Protein AF-D3PD85-F1 (afdb_monomer)

Organism: Deferribacter desulfuricans (strain DSM 14783 / JCM 11476 / NBRC 101012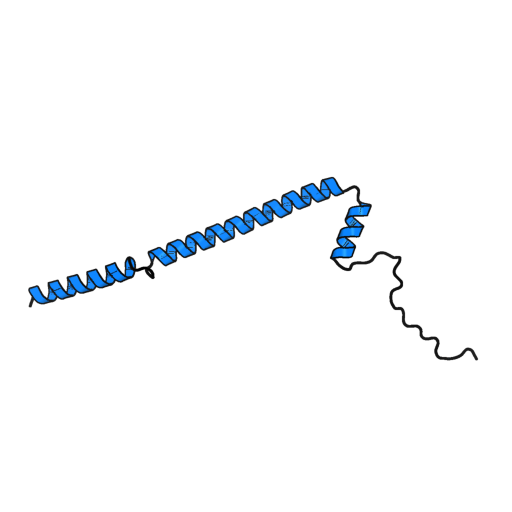 / SSM1) (NCBI:txid639282)

Solvent-accessible surface area (backbone atoms only — not comparable to full-atom values): 5773 Å² total; per-residue (Å²): 111,73,70,59,53,51,54,52,51,52,50,52,52,49,52,52,49,48,52,48,71,36,88,87,8,64,60,48,53,54,50,50,53,52,51,51,52,50,53,54,50,50,51,56,53,50,54,51,50,51,52,52,51,48,52,52,48,52,66,70,46,57,66,53,73,62,50,57,53,53,56,24,65,80,66,76,53,88,73,91,90,62,91,66,93,69,86,80,85,79,85,74,74,95,127

pLDDT: mean 71.72, std 16.64, range [39.09, 94.38]

InterPro domains:
  IPR007060 Septum formation initiator FtsL/DivIC [PF04977] (11-87)
  IPR023081 Cell division protein FtsB [PTHR37485] (6-87)

Mean predicted aligned 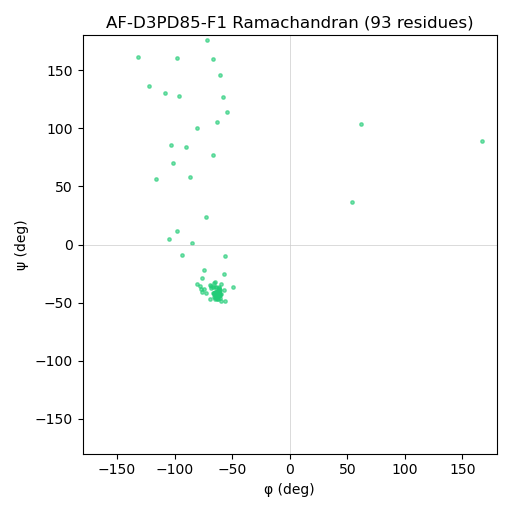error: 16.27 Å

Sequence (95 aa):
MIRQNLILIAFIIFLIAYLIFGDYGILSYIRLVKIKHNYEQQIVEMDKKIKELKKEVEFLQKDKDYLEMIIRKELNLKKPNEDLFILDDNISDKK

Radius of gyration: 34.21 Å; Cα contacts (8 Å, |Δi|>4): 14; chains: 1; bounding box: 48×45×109 Å

Structure (mmCIF, N/CA/C/O backbone):
data_AF-D3PD85-F1
#
_entry.id   AF-D3PD85-F1
#
loop_
_atom_site.group_PDB
_atom_site.id
_atom_site.type_symbol
_atom_site.label_atom_id
_atom_site.label_alt_id
_atom_site.la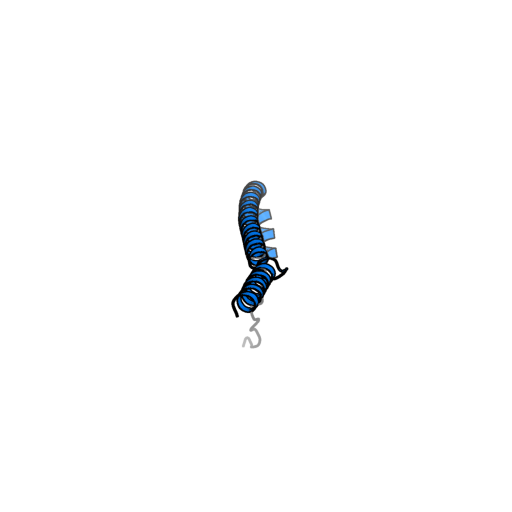bel_comp_id
_atom_site.label_asym_id
_atom_site.label_entity_id
_atom_site.label_seq_id
_atom_site.pdbx_PDB_ins_code
_atom_site.Cartn_x
_atom_site.Cartn_y
_atom_site.Cartn_z
_atom_site.occupancy
_atom_site.B_iso_or_equiv
_atom_site.auth_seq_id
_atom_site.auth_comp_id
_atom_site.auth_asym_id
_atom_site.auth_atom_id
_atom_site.pdbx_PDB_model_num
ATOM 1 N N . MET A 1 1 ? 24.794 -5.530 -49.612 1.00 62.09 1 MET A N 1
ATOM 2 C CA . MET A 1 1 ? 25.148 -5.365 -48.186 1.00 62.09 1 MET A CA 1
ATOM 3 C C . MET A 1 1 ? 24.178 -4.435 -47.449 1.00 62.09 1 MET A C 1
ATOM 5 O O . MET A 1 1 ? 23.411 -4.927 -46.640 1.00 62.09 1 MET A O 1
ATOM 9 N N . ILE A 1 2 ? 24.076 -3.142 -47.794 1.00 73.44 2 ILE A N 1
ATOM 10 C CA . ILE A 1 2 ? 23.234 -2.154 -47.066 1.00 73.44 2 ILE A CA 1
ATOM 11 C C . ILE A 1 2 ? 21.739 -2.539 -46.979 1.00 73.44 2 ILE A C 1
ATOM 13 O O . ILE A 1 2 ? 21.124 -2.387 -45.928 1.00 73.44 2 ILE A O 1
ATOM 17 N N . ARG A 1 3 ? 21.152 -3.111 -48.045 1.00 79.56 3 ARG A N 1
ATOM 18 C CA . ARG A 1 3 ? 19.737 -3.547 -48.044 1.00 79.56 3 ARG A CA 1
ATOM 19 C C . ARG A 1 3 ? 19.442 -4.699 -47.075 1.00 79.56 3 ARG A C 1
ATOM 21 O O . ARG A 1 3 ? 18.354 -4.742 -46.518 1.00 79.56 3 ARG A O 1
ATOM 28 N N . GLN A 1 4 ? 20.394 -5.609 -46.860 1.00 84.25 4 GLN A N 1
ATOM 29 C CA . GLN A 1 4 ? 20.230 -6.734 -45.928 1.00 84.25 4 GLN A CA 1
ATOM 30 C C . GLN A 1 4 ? 20.323 -6.259 -44.474 1.00 84.25 4 GLN A C 1
ATOM 32 O O . GLN A 1 4 ? 19.531 -6.684 -43.637 1.00 84.25 4 GLN A O 1
ATOM 37 N N . ASN A 1 5 ? 21.216 -5.306 -44.194 1.00 87.81 5 ASN A N 1
ATOM 38 C CA . ASN A 1 5 ? 21.334 -4.698 -42.870 1.00 87.81 5 ASN A CA 1
ATOM 39 C C . ASN A 1 5 ? 20.061 -3.929 -42.474 1.00 87.81 5 ASN A C 1
ATOM 41 O O . ASN A 1 5 ? 19.653 -3.998 -41.320 1.00 87.81 5 ASN A O 1
ATOM 45 N N . LEU A 1 6 ? 19.398 -3.254 -43.422 1.00 90.81 6 LEU A N 1
ATOM 46 C CA . LEU A 1 6 ? 18.124 -2.566 -43.164 1.00 90.81 6 LEU A CA 1
ATOM 47 C C . LEU A 1 6 ? 17.005 -3.532 -42.753 1.00 90.81 6 LEU A C 1
ATOM 49 O O . LEU A 1 6 ? 16.244 -3.232 -41.837 1.00 90.81 6 LEU A O 1
ATOM 53 N N . ILE A 1 7 ? 16.930 -4.700 -43.392 1.00 91.12 7 ILE A N 1
ATOM 54 C CA . ILE A 1 7 ? 15.935 -5.732 -43.063 1.00 91.12 7 ILE A CA 1
ATOM 55 C C . ILE A 1 7 ? 16.201 -6.305 -41.665 1.00 91.12 7 ILE A C 1
ATOM 57 O O . ILE A 1 7 ? 15.269 -6.465 -40.882 1.00 91.12 7 ILE A O 1
ATOM 61 N N . LEU A 1 8 ? 17.470 -6.544 -41.320 1.00 91.75 8 LEU A N 1
ATOM 62 C CA . LEU A 1 8 ? 17.875 -6.986 -39.981 1.00 91.75 8 LEU A CA 1
ATOM 63 C C . LEU A 1 8 ? 17.517 -5.962 -38.897 1.00 91.75 8 LEU A C 1
ATOM 65 O O . LEU A 1 8 ? 16.966 -6.332 -37.864 1.00 91.75 8 LEU A O 1
ATOM 69 N N . ILE A 1 9 ? 17.775 -4.676 -39.141 1.00 93.69 9 ILE A N 1
ATOM 70 C CA . ILE A 1 9 ? 17.429 -3.598 -38.204 1.00 93.69 9 ILE A CA 1
ATOM 71 C C . ILE A 1 9 ? 15.911 -3.504 -38.023 1.00 93.69 9 ILE A C 1
ATOM 73 O O . ILE A 1 9 ? 15.436 -3.428 -36.892 1.00 93.69 9 ILE A O 1
ATOM 77 N N . ALA A 1 10 ? 15.142 -3.569 -39.112 1.00 92.38 10 ALA A N 1
ATOM 78 C CA . ALA A 1 10 ? 13.683 -3.564 -39.044 1.00 92.38 10 ALA A CA 1
ATOM 79 C C . ALA A 1 10 ? 13.141 -4.766 -38.252 1.00 92.38 10 ALA A C 1
ATOM 81 O O . ALA A 1 10 ? 12.226 -4.609 -37.447 1.00 92.38 10 ALA A O 1
ATOM 82 N N . PHE A 1 11 ? 13.743 -5.946 -38.421 1.00 93.19 11 PHE A N 1
ATOM 83 C CA . PHE A 1 11 ? 13.369 -7.147 -37.677 1.00 93.19 11 PHE A CA 1
ATOM 84 C C . PHE A 1 11 ? 13.665 -7.020 -36.176 1.00 93.19 11 PHE A C 1
ATOM 86 O O . PHE A 1 11 ? 12.829 -7.377 -35.351 1.00 93.19 11 PHE A O 1
ATOM 93 N N . ILE A 1 12 ? 14.816 -6.451 -35.809 1.00 92.31 12 ILE A N 1
ATOM 94 C CA . ILE A 1 12 ? 15.180 -6.196 -34.407 1.00 92.31 12 ILE A CA 1
ATOM 95 C C . ILE A 1 12 ? 14.211 -5.197 -33.766 1.00 92.31 12 ILE A C 1
ATOM 97 O O . ILE A 1 12 ? 13.729 -5.432 -32.661 1.00 92.31 12 ILE A O 1
ATOM 101 N N . ILE A 1 13 ? 13.876 -4.110 -34.466 1.00 91.38 13 ILE A N 1
ATOM 102 C CA . ILE A 1 13 ? 12.904 -3.119 -33.984 1.00 91.38 13 ILE A CA 1
ATOM 103 C C . ILE A 1 13 ? 11.525 -3.759 -33.809 1.00 91.38 13 ILE A C 1
ATOM 105 O O . ILE A 1 13 ? 10.868 -3.520 -32.799 1.00 91.38 13 ILE A O 1
ATOM 109 N N . PHE A 1 14 ? 11.103 -4.606 -34.750 1.00 90.06 14 PHE A N 1
ATOM 110 C CA . PHE A 1 14 ? 9.847 -5.343 -34.649 1.00 90.06 14 PHE A CA 1
ATOM 111 C C . PHE A 1 14 ? 9.834 -6.285 -33.439 1.00 90.06 14 PHE A C 1
ATOM 113 O O . PHE A 1 14 ? 8.851 -6.313 -32.704 1.00 90.06 14 PHE A O 1
ATOM 120 N N . LEU A 1 15 ? 10.934 -6.997 -33.179 1.00 87.06 15 LEU A N 1
ATOM 121 C CA . LEU A 1 15 ? 11.063 -7.884 -32.023 1.00 87.06 15 LEU A CA 1
ATOM 122 C C . LEU A 1 15 ? 10.991 -7.108 -30.699 1.00 87.06 15 LEU A C 1
ATOM 124 O O . LEU A 1 15 ? 10.313 -7.532 -29.767 1.00 87.06 15 LEU A O 1
ATOM 128 N N . ILE A 1 16 ? 11.653 -5.949 -30.628 1.00 86.31 16 ILE A N 1
ATOM 129 C CA . ILE A 1 16 ? 11.628 -5.062 -29.457 1.00 86.31 16 ILE A CA 1
ATOM 130 C C . ILE A 1 16 ? 10.222 -4.497 -29.247 1.00 86.31 16 ILE A C 1
ATOM 132 O O . ILE A 1 16 ? 9.715 -4.516 -28.128 1.00 86.31 16 ILE A O 1
ATOM 136 N N . ALA A 1 17 ? 9.564 -4.036 -30.312 1.00 84.69 17 ALA A N 1
ATOM 137 C CA . ALA A 1 17 ? 8.190 -3.558 -30.242 1.00 84.69 17 ALA A CA 1
ATOM 138 C C . ALA A 1 17 ? 7.250 -4.675 -29.773 1.00 84.69 17 ALA A C 1
ATOM 140 O O . ALA A 1 17 ? 6.475 -4.468 -28.847 1.00 84.69 17 ALA A O 1
ATOM 141 N N . TYR A 1 18 ? 7.371 -5.879 -30.330 1.00 83.81 18 TYR A N 1
ATOM 142 C CA . TYR A 1 18 ? 6.582 -7.033 -29.910 1.00 83.81 18 TYR A CA 1
ATOM 143 C C . TYR A 1 18 ? 6.828 -7.405 -28.441 1.00 83.81 18 TYR A C 1
ATOM 145 O O . TYR A 1 18 ? 5.889 -7.737 -27.728 1.00 83.81 18 TYR A O 1
ATOM 153 N N . LEU A 1 19 ? 8.061 -7.286 -27.945 1.00 81.31 19 LEU A N 1
ATOM 154 C CA . LEU A 1 19 ? 8.382 -7.546 -26.541 1.00 81.31 19 LEU A CA 1
ATOM 155 C C . LEU A 1 19 ? 7.799 -6.483 -25.592 1.00 81.31 19 LEU A C 1
ATOM 157 O O . LEU A 1 19 ? 7.390 -6.802 -24.478 1.00 81.31 19 LEU A O 1
ATOM 161 N N . ILE A 1 20 ? 7.743 -5.221 -26.025 1.00 75.75 20 ILE A N 1
ATOM 162 C CA . ILE A 1 20 ? 7.170 -4.115 -25.242 1.00 75.75 20 IL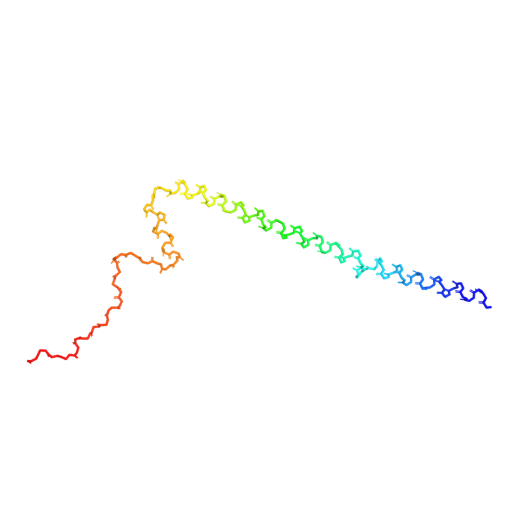E A CA 1
ATOM 163 C C . ILE A 1 20 ? 5.634 -4.163 -25.251 1.00 75.75 20 ILE A C 1
ATOM 165 O O . ILE A 1 20 ? 5.017 -3.916 -24.213 1.00 75.75 20 ILE A O 1
ATOM 169 N N . PHE A 1 21 ? 5.034 -4.470 -26.407 1.00 75.38 21 PHE A N 1
ATOM 170 C CA . PHE A 1 21 ? 3.584 -4.476 -26.638 1.00 75.38 21 PHE A CA 1
ATOM 171 C C . PHE A 1 21 ? 2.911 -5.842 -26.447 1.00 75.38 21 PHE A C 1
ATOM 173 O O . PHE A 1 21 ? 1.685 -5.905 -26.456 1.00 75.38 21 PHE A O 1
ATOM 180 N N . GLY A 1 22 ? 3.669 -6.924 -26.282 1.00 71.62 22 GLY A N 1
ATOM 181 C CA . GLY A 1 22 ? 3.120 -8.252 -26.024 1.00 71.62 22 GLY A CA 1
ATOM 182 C C . GLY A 1 22 ? 2.430 -8.336 -24.662 1.00 71.62 22 GLY A C 1
ATOM 183 O O . GLY A 1 22 ? 2.711 -7.549 -23.758 1.00 71.62 22 GLY A O 1
ATOM 184 N N . ASP A 1 23 ? 1.556 -9.326 -24.489 1.00 62.16 23 ASP A N 1
ATOM 185 C CA . ASP A 1 23 ? 0.750 -9.501 -23.269 1.00 62.16 23 ASP A CA 1
ATOM 186 C C . ASP A 1 23 ? 1.594 -9.621 -21.982 1.00 62.16 23 ASP A C 1
ATOM 188 O O . ASP A 1 23 ? 1.148 -9.227 -20.902 1.00 62.16 23 ASP A O 1
ATOM 192 N N . TYR A 1 24 ? 2.848 -10.074 -22.102 1.00 64.56 24 TYR A N 1
ATOM 193 C CA . TYR A 1 24 ? 3.842 -10.170 -21.020 1.00 64.56 24 TYR A CA 1
ATOM 194 C C . TYR A 1 24 ? 4.834 -8.993 -20.964 1.00 64.56 24 TYR A C 1
ATOM 196 O O . TYR A 1 24 ? 5.855 -9.067 -20.282 1.00 64.56 24 TYR A O 1
ATOM 204 N N . GLY A 1 25 ? 4.567 -7.917 -21.700 1.00 75.25 25 GLY A N 1
ATOM 205 C CA . GLY A 1 25 ? 5.446 -6.763 -21.806 1.00 75.25 25 GLY A CA 1
ATOM 206 C C . GLY A 1 25 ? 5.491 -5.892 -20.547 1.00 75.25 25 GLY A C 1
ATOM 207 O O . GLY A 1 25 ? 4.756 -6.066 -19.569 1.00 75.25 25 GLY A O 1
ATOM 208 N N . ILE A 1 26 ? 6.353 -4.877 -20.603 1.00 73.25 26 ILE A N 1
ATOM 209 C CA . ILE A 1 26 ? 6.627 -3.943 -19.499 1.00 73.25 26 ILE A CA 1
ATOM 210 C C . ILE A 1 26 ? 5.355 -3.190 -19.068 1.00 73.25 26 ILE A C 1
ATOM 212 O O . ILE A 1 26 ? 5.159 -2.925 -17.881 1.00 73.25 26 ILE A O 1
ATOM 216 N N . LEU A 1 27 ? 4.449 -2.891 -20.007 1.00 78.19 27 LEU A N 1
ATOM 217 C CA . LEU A 1 27 ? 3.178 -2.226 -19.703 1.00 78.19 27 LEU A CA 1
ATOM 218 C C . LEU A 1 27 ? 2.273 -3.072 -18.797 1.00 78.19 27 LEU A C 1
ATOM 220 O O . LEU A 1 27 ? 1.644 -2.527 -17.886 1.00 78.19 27 LEU A O 1
ATOM 224 N N . SER A 1 28 ? 2.209 -4.384 -19.026 1.00 79.75 28 SER A N 1
ATOM 225 C CA . SER A 1 28 ? 1.407 -5.304 -18.214 1.00 79.75 28 SER A CA 1
ATOM 226 C C . SER A 1 28 ? 1.939 -5.377 -16.787 1.00 79.75 28 SER A C 1
ATOM 228 O O . SER A 1 28 ? 1.161 -5.304 -15.835 1.00 79.75 28 SER A O 1
ATOM 230 N N . TYR A 1 29 ? 3.264 -5.412 -16.628 1.00 82.81 29 TYR A N 1
ATOM 231 C CA . TYR A 1 29 ? 3.905 -5.370 -15.316 1.00 82.81 29 TYR A CA 1
ATOM 232 C C . TYR A 1 29 ? 3.602 -4.064 -14.569 1.00 82.81 29 TYR A C 1
ATOM 234 O O . TYR A 1 29 ? 3.176 -4.098 -13.415 1.00 82.81 29 TYR A O 1
ATOM 242 N N . ILE A 1 30 ? 3.728 -2.907 -15.231 1.00 83.62 30 ILE A N 1
ATOM 243 C CA . ILE A 1 30 ? 3.416 -1.603 -14.619 1.00 83.62 30 ILE A CA 1
ATOM 244 C C . ILE A 1 30 ? 1.941 -1.532 -14.204 1.00 83.62 30 ILE A C 1
ATOM 246 O O . ILE A 1 30 ? 1.623 -1.055 -13.111 1.00 83.62 30 ILE A O 1
ATOM 250 N N . ARG A 1 31 ? 1.027 -2.036 -15.043 1.00 85.44 31 ARG A N 1
ATOM 251 C CA . ARG A 1 31 ? -0.401 -2.106 -14.712 1.00 85.44 31 ARG A CA 1
ATOM 252 C C . ARG A 1 31 ? -0.637 -2.985 -13.487 1.00 85.44 31 ARG A C 1
ATOM 254 O O . ARG A 1 31 ? -1.383 -2.580 -12.600 1.00 85.44 31 ARG A O 1
ATOM 261 N N . LEU A 1 32 ? 0.018 -4.140 -13.413 1.00 86.38 32 LEU A N 1
ATOM 262 C CA . LEU A 1 32 ? -0.118 -5.068 -12.296 1.00 86.38 32 LEU A CA 1
ATOM 263 C C . LEU A 1 32 ? 0.403 -4.468 -10.984 1.00 86.38 32 LEU A C 1
ATOM 265 O O . LEU A 1 32 ? -0.277 -4.548 -9.965 1.00 86.38 32 LEU A O 1
ATOM 269 N N . VAL A 1 33 ? 1.556 -3.795 -11.016 1.00 88.81 33 VAL A N 1
ATOM 270 C CA . VAL A 1 33 ? 2.105 -3.077 -9.854 1.00 88.81 33 VAL A CA 1
ATOM 271 C C . VAL A 1 33 ? 1.152 -1.975 -9.394 1.00 88.81 33 VAL A C 1
ATOM 273 O O . VAL A 1 33 ? 0.892 -1.844 -8.200 1.00 88.81 33 VAL A O 1
ATOM 276 N N . LYS A 1 34 ? 0.569 -1.216 -10.329 1.00 90.75 34 LYS A N 1
ATOM 277 C CA . LYS A 1 34 ? -0.408 -0.169 -10.003 1.00 90.75 34 LYS A CA 1
ATOM 278 C C . LYS A 1 34 ? -1.675 -0.741 -9.365 1.00 90.75 34 LYS A C 1
ATOM 280 O O . LYS A 1 34 ? -2.184 -0.169 -8.406 1.00 90.75 34 LYS A O 1
ATOM 285 N N . ILE A 1 35 ? -2.172 -1.866 -9.879 1.00 91.12 35 ILE A N 1
ATOM 286 C CA . ILE A 1 35 ? -3.327 -2.572 -9.313 1.00 91.12 35 ILE A CA 1
ATOM 287 C C . ILE A 1 35 ? -3.006 -3.058 -7.897 1.00 91.12 35 ILE A C 1
ATOM 289 O O . ILE A 1 35 ? -3.788 -2.812 -6.983 1.00 91.12 35 ILE A O 1
ATOM 293 N N . LYS A 1 36 ? -1.840 -3.683 -7.700 1.00 93.00 36 LYS A N 1
ATOM 294 C CA . LYS A 1 36 ? -1.381 -4.133 -6.3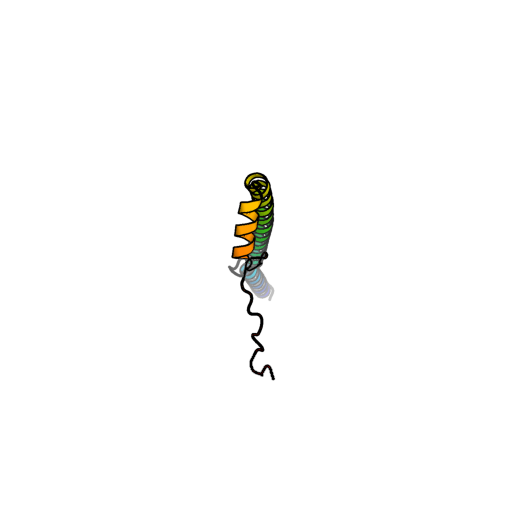82 1.00 93.00 36 LYS A CA 1
ATOM 295 C C . LYS A 1 36 ? -1.340 -2.976 -5.383 1.00 93.00 36 LYS A C 1
ATOM 297 O O . LYS A 1 36 ? -1.907 -3.089 -4.303 1.00 93.00 36 LYS A O 1
ATOM 302 N N . HIS A 1 37 ? -0.733 -1.856 -5.770 1.00 93.75 37 HIS A N 1
ATOM 303 C CA . HIS A 1 37 ? -0.632 -0.681 -4.908 1.00 93.75 37 HIS A CA 1
ATOM 304 C C . HIS A 1 37 ? -2.006 -0.108 -4.532 1.00 93.75 37 HIS A C 1
ATOM 306 O O . HIS A 1 37 ? -2.227 0.266 -3.385 1.00 93.75 37 HIS A O 1
ATOM 312 N N . ASN A 1 38 ? -2.952 -0.085 -5.474 1.00 94.38 38 ASN A N 1
ATOM 313 C CA . ASN A 1 38 ? -4.318 0.357 -5.202 1.00 94.38 38 ASN A CA 1
ATOM 314 C C . ASN A 1 38 ? -5.014 -0.558 -4.176 1.00 94.38 38 ASN A C 1
ATOM 316 O O . ASN A 1 38 ? -5.614 -0.070 -3.222 1.00 94.38 38 ASN A O 1
ATOM 320 N N . TYR A 1 39 ? -4.890 -1.880 -4.315 1.00 92.31 39 TYR A N 1
ATOM 321 C CA . TYR A 1 39 ? -5.445 -2.805 -3.323 1.00 92.31 39 TYR A CA 1
ATOM 322 C C . TYR A 1 39 ? -4.804 -2.642 -1.941 1.00 92.31 39 TYR A C 1
ATOM 324 O O . TYR A 1 39 ? -5.519 -2.645 -0.944 1.00 92.31 39 TYR A O 1
ATOM 332 N N . GLU A 1 40 ? -3.486 -2.445 -1.863 1.00 92.19 40 GLU A N 1
ATOM 333 C CA . GLU A 1 40 ? -2.802 -2.164 -0.593 1.00 92.19 40 GLU A CA 1
ATOM 334 C C . GLU A 1 40 ? -3.339 -0.882 0.067 1.00 92.19 40 GLU A C 1
ATOM 336 O O . GLU A 1 40 ? -3.608 -0.873 1.268 1.00 92.19 40 GLU A O 1
ATOM 341 N N . GLN A 1 41 ? -3.569 0.181 -0.709 1.00 93.00 41 GLN A N 1
ATOM 342 C CA . GLN A 1 41 ? -4.174 1.415 -0.199 1.00 93.00 4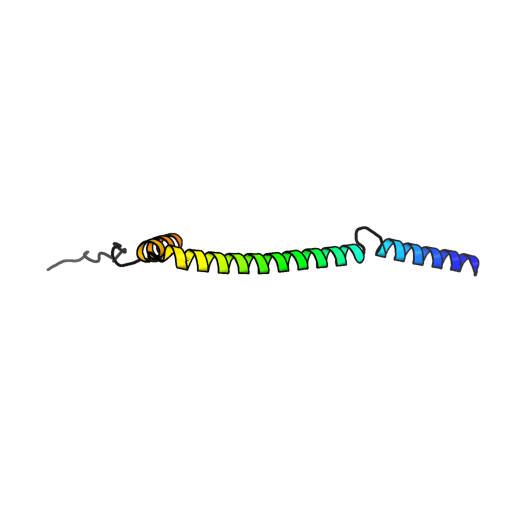1 GLN A CA 1
ATOM 343 C C . GLN A 1 41 ? -5.606 1.196 0.300 1.00 93.00 41 GLN A C 1
ATOM 345 O O . GLN A 1 41 ? -5.950 1.659 1.386 1.00 93.00 41 GLN A O 1
ATOM 350 N N . GLN A 1 42 ? -6.420 0.444 -0.443 1.00 90.88 42 GLN A N 1
ATOM 351 C CA . GLN A 1 42 ? -7.784 0.112 -0.027 1.00 90.88 42 GLN A CA 1
ATOM 352 C C . GLN A 1 42 ? -7.808 -0.678 1.283 1.00 90.88 42 GLN A C 1
ATOM 354 O O . GLN A 1 42 ? -8.635 -0.386 2.144 1.00 90.88 42 GLN A O 1
ATOM 359 N N . ILE A 1 43 ? -6.886 -1.627 1.475 1.00 91.62 43 ILE A N 1
ATOM 360 C CA . ILE A 1 43 ? -6.759 -2.373 2.735 1.00 91.62 43 ILE A CA 1
ATOM 361 C C . ILE A 1 43 ? -6.482 -1.412 3.895 1.00 91.62 43 ILE A C 1
ATOM 363 O O . ILE A 1 43 ? -7.180 -1.454 4.905 1.00 91.62 43 ILE A O 1
ATOM 367 N N . VAL A 1 44 ? -5.523 -0.495 3.735 1.00 92.31 44 VAL A N 1
ATOM 368 C CA . VAL A 1 44 ? -5.180 0.485 4.779 1.00 92.31 44 VAL A CA 1
ATOM 369 C C . VAL A 1 44 ? -6.366 1.399 5.108 1.00 92.31 44 VAL A C 1
ATOM 371 O O . VAL A 1 44 ? -6.633 1.675 6.281 1.00 92.31 44 VAL A O 1
ATOM 374 N N . GLU A 1 45 ? -7.105 1.859 4.099 1.00 91.88 45 GLU A N 1
ATOM 375 C CA . GLU A 1 45 ? -8.306 2.671 4.309 1.00 91.88 45 GLU A CA 1
ATOM 376 C C . GLU A 1 45 ? -9.425 1.891 5.007 1.00 91.88 45 GLU A C 1
ATOM 378 O O . GLU A 1 45 ? -10.087 2.425 5.901 1.00 91.88 45 GLU A O 1
ATOM 383 N N . MET A 1 46 ? -9.638 0.630 4.629 1.00 85.00 46 MET A N 1
ATOM 384 C CA . MET A 1 46 ? -10.630 -0.242 5.254 1.00 85.00 46 MET A CA 1
ATOM 385 C C . MET A 1 46 ? -10.268 -0.544 6.708 1.00 85.00 46 MET A C 1
ATOM 387 O O . MET A 1 46 ? -11.133 -0.434 7.573 1.00 85.00 46 MET A O 1
ATOM 391 N N . ASP A 1 47 ? -9.001 -0.817 7.013 1.00 82.75 47 ASP A N 1
ATOM 392 C CA . ASP A 1 47 ? -8.528 -1.018 8.385 1.00 82.75 47 ASP A CA 1
ATOM 393 C C . ASP A 1 47 ? -8.729 0.227 9.249 1.00 82.75 47 ASP A C 1
ATOM 395 O O . ASP A 1 47 ? -9.102 0.133 10.424 1.00 82.75 47 ASP A O 1
ATOM 399 N N . LYS A 1 48 ? -8.514 1.415 8.675 1.00 88.56 48 LYS A N 1
ATOM 400 C CA . LYS A 1 48 ? -8.781 2.679 9.362 1.00 88.56 48 LYS A CA 1
ATOM 401 C C . LYS A 1 48 ? -10.273 2.836 9.664 1.00 88.56 48 LYS A C 1
ATOM 403 O O . LYS A 1 48 ? -10.620 3.122 10.808 1.00 88.56 48 LYS A O 1
ATOM 408 N N . LYS A 1 49 ? -11.144 2.560 8.688 1.00 86.06 49 LYS A N 1
ATOM 409 C CA . LYS A 1 49 ? -12.605 2.580 8.875 1.00 86.06 49 LYS A CA 1
ATOM 410 C C . LYS A 1 49 ? -13.060 1.566 9.921 1.00 86.06 49 LYS A C 1
ATOM 412 O O . LYS A 1 49 ? -13.874 1.904 10.768 1.00 86.06 49 LYS A O 1
ATOM 417 N N . ILE A 1 50 ? -12.503 0.354 9.921 1.00 79.44 50 ILE A N 1
ATOM 418 C CA . ILE A 1 50 ? -12.797 -0.667 10.937 1.00 79.44 50 ILE A CA 1
ATOM 419 C C . ILE A 1 50 ? -12.417 -0.160 12.328 1.00 79.44 50 ILE A C 1
ATOM 421 O O . ILE A 1 50 ? -13.187 -0.336 13.266 1.00 79.44 50 ILE A O 1
ATOM 425 N N . LYS A 1 51 ? -11.253 0.479 12.486 1.00 79.06 51 LYS A N 1
ATOM 426 C CA . LYS A 1 51 ? -10.829 1.045 13.776 1.00 79.06 51 LYS A CA 1
ATOM 427 C C . LYS A 1 51 ? -11.740 2.178 14.239 1.00 79.06 51 LYS A C 1
ATOM 429 O O . LYS A 1 51 ? -12.085 2.225 15.415 1.00 79.06 51 LYS A O 1
ATOM 434 N N . GLU A 1 52 ? -12.129 3.071 13.338 1.00 81.25 52 GLU A N 1
ATOM 435 C CA . GLU A 1 52 ? -13.036 4.181 13.646 1.00 81.25 52 GLU A CA 1
ATOM 436 C C . GLU A 1 52 ? -14.426 3.671 14.040 1.00 81.25 52 GLU A C 1
ATOM 438 O O . GLU A 1 52 ? -14.928 4.039 15.100 1.00 81.25 52 GLU A O 1
ATOM 443 N N . LEU A 1 53 ? -14.981 2.733 13.269 1.00 77.00 53 LEU A N 1
ATOM 444 C CA . LEU A 1 53 ? -16.267 2.101 13.559 1.00 77.00 53 LEU A CA 1
ATOM 445 C C . LEU A 1 53 ? -16.227 1.289 14.855 1.00 77.00 53 LEU A C 1
ATOM 447 O O . LEU A 1 53 ? -17.153 1.376 15.648 1.00 77.00 53 LEU A O 1
ATOM 451 N N . LYS A 1 54 ? -15.149 0.540 15.124 1.00 72.38 54 LYS A N 1
ATOM 452 C CA . LYS A 1 54 ? -14.978 -0.166 16.404 1.00 72.38 54 LYS A CA 1
ATOM 453 C C . LYS A 1 54 ? -14.942 0.800 17.575 1.00 72.38 54 LYS A C 1
ATOM 455 O O . LYS A 1 54 ? -15.575 0.535 18.584 1.00 72.38 54 LYS A O 1
ATOM 460 N N . LYS A 1 55 ? -14.248 1.928 17.436 1.00 74.38 55 LYS A N 1
ATOM 461 C CA . LYS A 1 55 ? -14.183 2.955 18.476 1.00 74.38 55 LYS A CA 1
ATOM 462 C C . LYS A 1 55 ? -15.560 3.569 18.735 1.00 74.38 55 LYS A C 1
ATOM 464 O O . LYS A 1 55 ? -15.930 3.765 19.886 1.00 74.38 55 LYS A O 1
ATOM 469 N N . GLU A 1 56 ? -16.329 3.844 17.687 1.00 70.88 56 GLU A N 1
ATOM 470 C CA . GLU A 1 56 ? -17.705 4.337 17.798 1.00 70.88 56 GLU A CA 1
ATOM 471 C C . GLU A 1 56 ? -18.634 3.301 18.448 1.00 70.88 56 GLU A C 1
ATOM 473 O O . GLU A 1 56 ? -19.353 3.618 19.393 1.00 70.88 56 GLU A O 1
ATOM 478 N N . VAL A 1 57 ? -18.534 2.039 18.027 1.00 70.00 57 VAL A N 1
ATOM 479 C CA . VAL A 1 57 ? -19.242 0.902 18.624 1.00 70.00 57 VAL A CA 1
ATOM 480 C C . VAL A 1 57 ? -18.859 0.721 20.095 1.00 70.00 57 VAL A C 1
ATOM 482 O O . VAL A 1 57 ? -19.745 0.549 20.918 1.00 70.00 57 VAL A O 1
ATOM 485 N N . GLU A 1 58 ? -17.585 0.844 20.465 1.00 63.47 58 GLU A N 1
ATOM 486 C CA . GLU A 1 58 ? -17.118 0.794 21.856 1.00 63.47 58 GLU A CA 1
ATOM 487 C C . GLU A 1 58 ? -17.649 1.956 22.702 1.00 63.47 58 GLU A C 1
ATOM 489 O O . GLU A 1 58 ? -17.952 1.762 23.878 1.00 63.47 58 GLU A O 1
ATOM 494 N N . PHE A 1 59 ? -17.771 3.164 22.142 1.00 63.97 59 PHE A N 1
ATOM 495 C CA . PHE A 1 59 ? -18.389 4.294 22.840 1.00 63.97 59 PHE A CA 1
ATOM 496 C C . PHE A 1 59 ? -19.895 4.090 23.048 1.00 63.97 59 PHE A C 1
ATOM 498 O O . PHE A 1 59 ? -20.403 4.471 24.101 1.00 63.97 59 PHE A O 1
ATOM 505 N N . LEU A 1 60 ? -20.581 3.459 22.089 1.00 61.03 60 LEU A N 1
ATOM 506 C CA . LEU A 1 60 ? -22.017 3.165 22.134 1.00 61.03 60 LEU A CA 1
ATOM 507 C C . LEU A 1 60 ? -22.359 1.925 22.982 1.00 61.03 60 LEU A C 1
ATOM 509 O O . LEU A 1 60 ? -23.387 1.904 23.647 1.00 61.03 60 LEU A O 1
ATOM 513 N N . GLN A 1 61 ? -21.496 0.906 23.003 1.00 54.88 61 GLN A N 1
ATOM 514 C CA . GLN A 1 61 ? -21.655 -0.340 23.772 1.00 54.88 61 GLN A CA 1
ATOM 515 C C . GLN A 1 61 ? -21.163 -0.218 25.220 1.00 54.88 61 GLN A C 1
ATOM 517 O O . GLN A 1 61 ? -21.219 -1.178 25.986 1.00 54.88 61 GLN A O 1
ATOM 522 N N . LYS A 1 62 ? -20.693 0.966 25.617 1.00 53.59 62 LYS A N 1
ATOM 523 C CA . LYS A 1 62 ? -20.204 1.284 26.960 1.00 53.59 62 LYS A CA 1
ATOM 524 C C . LYS A 1 62 ? -21.306 1.392 28.026 1.00 53.59 62 LYS A C 1
ATOM 526 O O . LYS A 1 62 ? -21.043 1.968 29.080 1.00 53.59 62 LYS A O 1
ATOM 531 N N . ASP A 1 63 ? -22.464 0.761 27.823 1.00 57.06 63 ASP A N 1
ATOM 532 C CA . ASP A 1 63 ? -23.130 0.019 28.905 1.00 57.06 63 ASP A CA 1
ATOM 533 C C . ASP A 1 63 ? -22.230 -1.187 29.261 1.00 57.06 63 ASP A C 1
ATOM 535 O O . ASP A 1 63 ? -22.383 -2.324 28.816 1.00 57.06 63 ASP A O 1
ATOM 539 N N . LYS A 1 64 ? -21.166 -0.850 29.994 1.00 55.94 64 LYS A N 1
ATOM 540 C CA . LYS A 1 64 ? -19.867 -1.532 30.116 1.00 55.94 64 LYS A CA 1
ATOM 541 C C . LYS A 1 64 ? -19.875 -3.035 30.383 1.00 55.94 64 LYS A C 1
ATOM 543 O O . LYS A 1 64 ? -18.979 -3.728 29.902 1.00 55.94 64 LYS A O 1
ATOM 548 N N . ASP A 1 65 ? -20.815 -3.526 31.175 1.00 56.88 65 ASP A N 1
ATOM 549 C CA . ASP A 1 65 ? -20.706 -4.867 31.757 1.00 56.88 65 ASP A CA 1
ATOM 550 C C . ASP A 1 65 ? -21.019 -5.974 30.740 1.00 56.88 65 ASP A C 1
ATOM 552 O O . ASP A 1 65 ? -20.455 -7.069 30.789 1.00 56.88 65 ASP A O 1
ATOM 556 N N . TYR A 1 66 ? -21.867 -5.671 29.758 1.00 54.47 66 TYR A N 1
ATOM 557 C CA . TYR A 1 66 ? -22.257 -6.611 28.711 1.00 54.47 66 TYR A CA 1
ATOM 558 C C . TYR A 1 66 ? -21.165 -6.775 27.644 1.00 54.47 66 TYR A C 1
ATOM 560 O O . TYR A 1 66 ? -20.888 -7.885 27.181 1.00 54.47 66 TYR A O 1
ATOM 568 N N . LEU A 1 67 ? -20.485 -5.676 27.303 1.00 63.03 67 LEU A N 1
ATOM 569 C CA . LEU A 1 67 ? -19.399 -5.681 26.328 1.00 63.03 67 LEU A CA 1
ATOM 570 C C . LEU A 1 67 ? -18.157 -6.433 26.842 1.00 63.03 67 LEU A C 1
ATOM 572 O O . LEU A 1 67 ? -17.530 -7.179 26.091 1.00 63.03 67 LEU A O 1
ATOM 576 N N . GLU A 1 68 ? -17.838 -6.312 28.137 1.00 57.41 68 GLU A N 1
ATOM 577 C CA . GLU A 1 68 ? -16.732 -7.046 28.776 1.00 57.41 68 GLU A CA 1
ATOM 578 C C . GLU A 1 68 ? -16.980 -8.568 28.794 1.00 57.41 68 GLU A C 1
ATOM 580 O O . GLU A 1 68 ? -16.037 -9.355 28.687 1.00 57.41 68 GLU A O 1
ATOM 585 N N . MET A 1 69 ? -18.243 -8.993 28.890 1.00 61.31 69 MET A N 1
ATOM 586 C CA . MET A 1 69 ? -18.636 -10.403 28.898 1.00 61.31 69 MET A CA 1
ATOM 587 C C . MET A 1 69 ? -18.498 -11.064 27.516 1.00 61.31 69 MET A C 1
ATOM 589 O O . MET A 1 69 ? -18.003 -12.189 27.429 1.00 61.31 69 MET A O 1
ATOM 593 N N . ILE A 1 70 ? -18.893 -10.375 26.438 1.00 60.03 70 ILE A N 1
ATOM 594 C CA . ILE A 1 70 ? -18.793 -10.900 25.062 1.00 60.03 70 ILE A CA 1
ATOM 595 C C . ILE A 1 70 ? -17.331 -11.006 24.618 1.00 60.03 70 ILE A C 1
ATOM 597 O O . ILE A 1 70 ? -16.906 -12.069 24.164 1.00 60.03 70 ILE A O 1
ATOM 601 N N . ILE A 1 71 ? -16.536 -9.957 24.852 1.00 60.41 71 ILE A N 1
ATOM 602 C CA . ILE A 1 71 ? -15.112 -9.926 24.482 1.00 60.41 71 ILE A CA 1
ATOM 603 C C . ILE A 1 71 ? -14.319 -11.023 25.217 1.00 60.41 71 ILE A C 1
ATOM 605 O O . ILE A 1 71 ? -13.444 -11.658 24.635 1.00 60.41 71 ILE A O 1
ATOM 609 N N . ARG A 1 72 ? -14.649 -11.319 26.481 1.00 62.81 72 ARG A N 1
ATOM 610 C CA . ARG A 1 72 ? -14.030 -12.406 27.260 1.00 62.81 72 ARG A CA 1
ATOM 611 C C . ARG A 1 72 ? -14.337 -13.805 26.732 1.00 62.81 72 ARG A C 1
ATOM 613 O O . ARG A 1 72 ? -13.475 -14.679 26.789 1.00 62.81 72 ARG A O 1
ATOM 620 N N . LYS A 1 73 ? -15.555 -14.012 26.235 1.00 56.12 73 LYS A N 1
ATOM 621 C CA . LYS A 1 73 ? -16.032 -15.305 25.737 1.00 56.12 73 LYS A CA 1
ATOM 622 C C . LYS A 1 73 ? -15.489 -15.620 24.339 1.00 56.12 73 LYS A C 1
ATOM 624 O O . LYS A 1 73 ? -15.160 -16.769 24.080 1.00 56.12 73 LYS A O 1
ATOM 629 N N . GLU A 1 74 ? -15.336 -14.612 23.475 1.00 54.72 74 GLU A N 1
ATOM 630 C CA . GLU A 1 74 ? -14.675 -14.756 22.163 1.00 54.72 74 GLU A CA 1
ATOM 631 C C . GLU A 1 74 ? -13.141 -14.882 22.261 1.00 54.72 74 GLU A C 1
ATOM 633 O O . GLU A 1 74 ? -12.522 -15.439 21.359 1.00 54.72 74 GLU A O 1
ATOM 638 N N . LEU A 1 75 ? -12.524 -14.415 23.358 1.00 55.03 75 LEU A N 1
ATOM 639 C CA . LEU A 1 75 ? -11.071 -14.479 23.601 1.00 55.03 75 LEU A CA 1
ATOM 640 C C . LEU A 1 75 ? -10.628 -15.548 24.625 1.00 55.03 75 LEU A C 1
ATOM 642 O O . LEU A 1 75 ? -9.446 -15.597 24.957 1.00 55.03 75 LEU A O 1
ATOM 646 N N . ASN A 1 76 ? -11.530 -16.394 25.142 1.00 54.19 76 ASN A N 1
ATOM 647 C CA . ASN A 1 76 ? -11.249 -17.383 26.205 1.00 54.19 76 ASN A CA 1
ATOM 648 C C . ASN A 1 76 ? -10.605 -16.806 27.496 1.00 54.19 76 ASN A C 1
ATOM 650 O O . ASN A 1 76 ? -9.773 -17.448 28.134 1.00 54.19 76 ASN A O 1
ATOM 654 N N . LEU A 1 77 ? -10.984 -15.601 27.929 1.00 54.59 77 LEU A N 1
ATOM 655 C CA . LEU A 1 77 ? -10.465 -14.951 29.146 1.00 54.59 77 LEU A CA 1
ATOM 656 C C . LEU A 1 77 ? -11.528 -14.919 30.271 1.00 54.59 77 LEU A C 1
ATOM 658 O O . LEU A 1 77 ? -12.646 -14.463 30.059 1.00 54.59 77 LEU A O 1
ATOM 662 N N . LYS A 1 78 ? -11.185 -15.346 31.500 1.00 44.03 78 LYS A N 1
ATOM 663 C CA . LYS A 1 78 ? -12.108 -15.575 32.649 1.00 44.03 78 LYS A CA 1
ATOM 664 C C . LYS A 1 78 ? -12.195 -14.412 33.681 1.00 44.03 78 LYS A C 1
ATOM 666 O O . LYS A 1 78 ? -11.308 -13.556 33.738 1.00 44.03 78 LYS A O 1
ATOM 671 N N . LYS A 1 79 ? -13.274 -14.366 34.496 1.00 50.03 79 LYS A N 1
ATOM 672 C CA . LYS A 1 79 ? -13.502 -13.621 35.779 1.00 50.03 79 LYS A CA 1
ATOM 673 C C . LYS A 1 79 ? -14.089 -14.617 36.841 1.00 50.03 79 LYS A C 1
ATOM 675 O O . LYS A 1 79 ? -14.570 -15.667 36.438 1.00 50.03 79 LYS A O 1
ATOM 680 N N . PRO A 1 80 ? -14.050 -14.362 38.167 1.00 47.97 80 PRO A N 1
ATOM 681 C CA . PRO A 1 80 ? -13.883 -15.350 39.259 1.00 47.97 80 PRO A CA 1
ATOM 682 C C . PRO A 1 80 ? -14.839 -16.558 39.423 1.00 47.97 80 PRO A C 1
ATOM 684 O O . PRO A 1 80 ? -14.464 -17.436 40.189 1.00 47.97 80 PRO A O 1
ATOM 687 N N . ASN A 1 81 ? -15.974 -16.704 38.727 1.00 41.50 81 ASN A N 1
ATOM 688 C CA . ASN A 1 81 ? -16.878 -17.861 38.929 1.00 41.50 81 ASN A CA 1
ATOM 689 C C . ASN A 1 81 ? -16.738 -18.936 37.838 1.00 41.50 81 ASN A C 1
ATOM 691 O O . ASN A 1 81 ? -17.612 -19.145 37.004 1.00 41.50 81 ASN A O 1
ATOM 695 N N . GLU A 1 82 ? -15.603 -19.611 37.882 1.00 49.25 82 GLU A N 1
ATOM 696 C CA . GLU A 1 82 ? -15.219 -20.822 37.147 1.00 49.25 82 GLU A CA 1
ATOM 697 C C . GLU A 1 82 ? -14.881 -21.832 38.258 1.00 49.25 82 GLU A C 1
ATOM 699 O O . GLU A 1 82 ? -14.173 -21.421 39.180 1.00 49.25 82 GLU A O 1
ATOM 704 N N . ASP A 1 83 ? -15.307 -23.101 38.195 1.00 44.38 83 ASP A N 1
ATOM 705 C CA . ASP A 1 83 ? -14.434 -24.150 38.741 1.00 44.38 83 ASP A CA 1
ATOM 706 C C . ASP A 1 83 ? -13.395 -24.433 37.658 1.00 44.38 83 ASP A C 1
ATOM 708 O O . ASP A 1 83 ? -13.646 -25.065 36.631 1.00 44.38 83 ASP A O 1
ATOM 712 N N . LEU A 1 84 ? -12.231 -23.835 37.889 1.00 48.56 84 LEU A N 1
ATOM 713 C CA . LEU A 1 84 ? -10.948 -24.224 37.330 1.00 48.56 84 LEU A CA 1
ATOM 714 C C . LEU A 1 84 ? -10.666 -25.665 37.806 1.00 48.56 84 LEU A C 1
ATOM 716 O O . LEU A 1 84 ? -10.985 -25.986 38.948 1.00 48.56 84 LEU A O 1
ATOM 720 N N . PHE A 1 85 ? -10.020 -26.533 37.023 1.00 47.12 85 PHE A N 1
ATOM 721 C CA . PHE A 1 85 ? -9.449 -27.756 37.610 1.00 47.12 85 PHE A CA 1
ATOM 722 C C . PHE A 1 85 ? -8.363 -27.356 38.634 1.00 47.12 85 PHE A C 1
ATOM 724 O O . PHE A 1 85 ? -7.275 -26.935 38.242 1.00 47.12 85 PHE A O 1
ATOM 731 N N . ILE A 1 86 ? -8.650 -27.473 39.934 1.0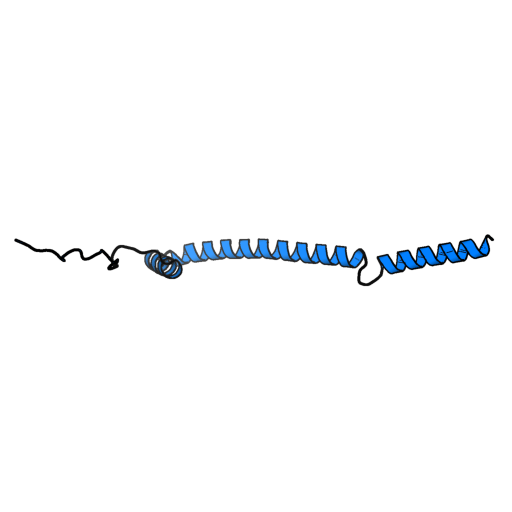0 51.22 86 ILE A N 1
ATOM 732 C CA . ILE A 1 86 ? -7.649 -27.583 41.005 1.00 51.22 86 ILE A CA 1
ATOM 733 C C . ILE A 1 86 ? -7.512 -29.085 41.271 1.00 51.22 86 ILE A C 1
ATOM 735 O O . ILE A 1 86 ? -8.513 -29.778 41.416 1.00 51.22 86 ILE A O 1
ATOM 739 N N . LEU A 1 87 ? -6.290 -29.604 41.254 1.00 46.47 87 LEU A N 1
ATOM 740 C CA . LEU A 1 87 ? -6.001 -31.020 41.490 1.00 46.47 87 LEU A CA 1
ATOM 741 C C . LEU A 1 87 ? -6.524 -31.448 42.873 1.00 46.47 87 LEU A C 1
ATOM 743 O O . LEU A 1 87 ? -6.201 -30.804 43.871 1.00 46.47 87 LEU A O 1
ATOM 747 N N . ASP A 1 88 ? -7.325 -32.514 42.927 1.00 51.34 88 ASP A N 1
ATOM 748 C CA . ASP A 1 88 ? -7.863 -33.059 44.178 1.00 51.34 88 ASP A CA 1
ATOM 749 C C . ASP A 1 88 ? -6.897 -34.108 44.747 1.00 51.34 88 ASP A C 1
ATOM 751 O O . ASP A 1 88 ? -7.021 -35.310 44.504 1.00 51.34 88 ASP A O 1
ATOM 755 N N . ASP A 1 89 ? -5.889 -33.630 45.480 1.00 57.66 89 ASP A N 1
ATOM 756 C CA . ASP A 1 89 ? -4.930 -34.467 46.209 1.00 57.66 89 ASP A CA 1
ATOM 757 C C . ASP A 1 89 ? -5.459 -34.812 47.611 1.00 57.66 89 ASP A C 1
ATOM 759 O O . ASP A 1 89 ? -4.821 -34.545 48.629 1.00 57.66 89 ASP A O 1
ATOM 763 N N . ASN A 1 90 ? -6.630 -35.443 47.695 1.00 55.19 90 ASN A N 1
ATOM 764 C CA . ASN A 1 90 ? -6.961 -36.246 48.873 1.00 55.19 90 ASN A CA 1
ATOM 765 C C . ASN A 1 90 ? -7.141 -37.723 48.520 1.00 55.19 90 ASN A C 1
ATOM 767 O O . ASN A 1 90 ? -8.139 -38.365 48.836 1.00 55.19 90 ASN A O 1
ATOM 771 N N . ILE A 1 91 ? -6.094 -38.286 47.917 1.00 59.03 91 ILE A N 1
ATOM 772 C CA . ILE A 1 91 ? -5.680 -39.657 48.206 1.00 59.03 91 ILE A CA 1
ATOM 773 C C . ILE A 1 91 ? -4.451 -39.551 49.110 1.00 59.03 91 ILE A C 1
ATOM 775 O O . ILE A 1 91 ? -3.328 -39.521 48.623 1.00 59.03 91 ILE A O 1
ATOM 779 N N . SER A 1 92 ? -4.670 -39.432 50.419 1.00 51.31 92 SER A N 1
ATOM 780 C CA . SER A 1 92 ? -3.946 -40.204 51.441 1.00 51.31 92 SER A CA 1
ATOM 781 C C . SER A 1 92 ? -4.207 -39.604 52.822 1.00 51.31 92 SER A C 1
ATOM 783 O O . SER A 1 92 ? -3.448 -38.784 53.327 1.00 51.31 92 SER A O 1
ATOM 785 N N . ASP A 1 93 ? -5.271 -40.109 53.438 1.00 46.16 93 ASP A N 1
ATOM 786 C CA . ASP A 1 93 ? -5.295 -40.480 54.847 1.00 46.16 93 ASP A CA 1
ATOM 787 C C . ASP A 1 93 ? -5.052 -39.382 55.893 1.00 46.16 93 ASP A C 1
ATOM 789 O O . ASP A 1 93 ? -3.935 -39.081 56.315 1.00 46.16 93 ASP A O 1
ATOM 793 N N . LYS A 1 94 ? -6.164 -38.963 56.514 1.00 48.50 94 LYS A N 1
ATOM 794 C CA . LYS A 1 94 ? -6.157 -38.847 57.975 1.00 48.50 94 LYS A CA 1
ATOM 795 C C . LYS A 1 94 ? -5.720 -40.198 58.553 1.00 48.50 94 LYS A C 1
ATOM 797 O O . LYS A 1 94 ? -6.498 -41.155 58.519 1.00 48.50 94 LYS A O 1
ATOM 802 N N . LYS A 1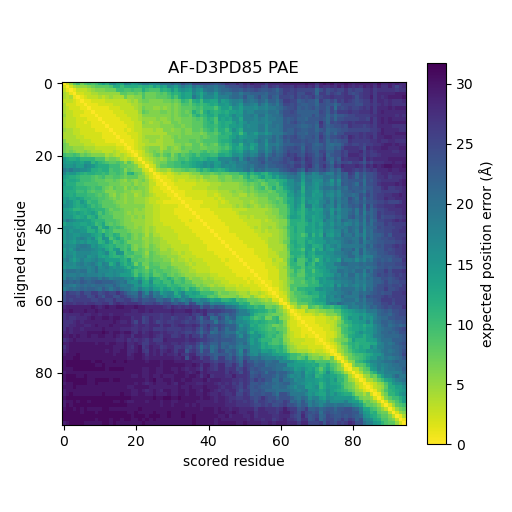 95 ? -4.561 -40.236 59.202 1.00 39.09 95 LYS A N 1
ATOM 803 C CA . LYS A 1 95 ? -4.464 -40.938 60.480 1.00 39.09 95 LYS A CA 1
ATOM 804 C C . LYS A 1 95 ? -3.629 -40.156 61.477 1.00 39.09 95 LYS A C 1
ATOM 806 O O . LYS A 1 95 ? -2.447 -39.899 61.179 1.00 39.09 95 LYS A O 1
#

Foldseek 3Di:
DVVVVVVVVVVVVVVVVCQQPPCVHPVVVVVVVVVVVVVVVVVVVVVVVVVVVVVVVCVVVPVPPVVVVVVCVVVVHDDDPDPDDDDPPPPDDDD

Secondary structure (DSSP, 8-state):
-HHHHHHHHHHHHHHHHHHHHSTTSHHHHHHHHHHHHHHHHHHHHHHHHHHHHHHHHHHHS-SHHHHHHHHHHHTT---S-----------S---

=== Feature glossary ===
A reading guide for the features in this record.

Start from the sequence.

  · Sequence gives the chain of amino acids in standard one-letter code (A=alanine, C=cysteine, …, Y=tyrosine), read N→C. It is the only feature that is directly encoded by the gene; all structural features are derived from the folded form of this sequence.

Fold it, and you get atomic coordinates and the backbone conformation that goes with them.

  · The mmCIF table is the protein's shape written out atom by atom. For each backbone N, Cα, C, and carbonyl O, it records an (x, y, z) coordinate triple in Å plus the residue type, chain letter, and residue number.

  · Backbone dihedral angles. Every residue except chain termini has a φ (preceding-C → N → Cα → C) and a ψ (N → Cα → C → next-N). They are reported in degrees following the IUPAC sign convention. Secondary structure is essentially a statement about which (φ, ψ) basin each residue occupies.

  · DSSP 8-state secondary structure assigns each residue one of H (α-helix), G (3₁₀-helix), I (π-helix), E (extended β-strand), B (isolated β-bridge), T (hydrogen-bonded turn), S (bend), or '-' (coil). The assignment is computed from backbone hydrogen-bond geometry via the Kabsch–Sander algorithm.

  · P-SEA three-state annotation labels each residue as helix, strand, or coil based purely on the geometry of the Cα trace. It serves as a fallback when the full backbone (and thus DSSP) is unavailable.

Summarize the fold with a handful of shape descriptors and a per-residue structural alphabet.

  · Radius of gyration (Rg) is the root-mean-square distance of Cα atoms from their centroid — a single number for overall size and compactness. A globular domain of N residues has Rg ≈ 2.2·N^0.38 Å; an extended or disordered chain has a much larger Rg. The Cα contact count is the number of residue pairs whose Cα atoms are within 8 Å and are more than four positions apart in sequence — a standard proxy for tertiary packing density. The bounding box is the smallest axis-aligned box enclosing all Cα atoms.

  · Foldseek's 3Di representation compresses backbone geometry into a per-residue letter drawn from a learned twenty-state alphabet. It captures the terti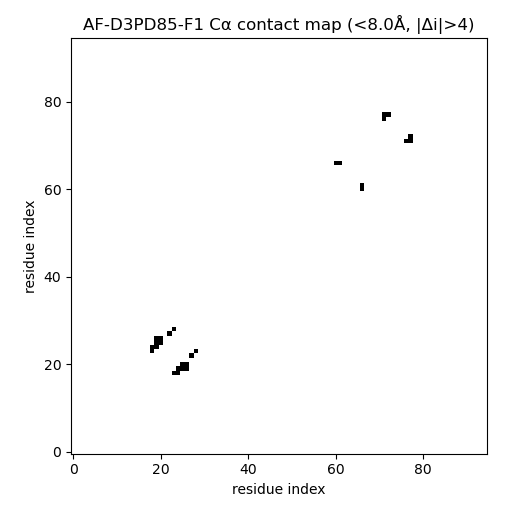ary interaction pattern around each residue — which residues are packed against it in space, regardless of where they are in sequence.

  · Accessible surface area quantifies burial. A residue with SASA near zero is packed into the hydrophobic core; one with SASA >100 Å² sits on the surface. Computed here via the Shrake–Rupley numerical algorithm with a 1.4 Å probe.

Ask how reliable the model is.

  · For AlphaFold models, the B-factor field carries pLDDT — the model's own estimate of local accuracy on a 0–100 scale. Regions with pLDDT<50 should be treated as essentially unmodeled; they often correspond to intrinsically disordered segments.

  · For experimental (PDB) structures, the B-factor (temperature factor) quantifies the positional spread of each atom in the crystal — a combination of thermal vibration and static disorder — in units of Å². High B-factors mark flexible loops or poorly resolved regions; low B-factors mark the rigid, well-ordered core.

  · PAE(i, j) answers: if I align the predicted and true structures on residue i, how far off (in Å) do I expect residue j to be? A block-diagonal PAE matrix with low values on the blocks and high values off-diagonal is the signature of a multi-domain protein with confidently predicted domains but uncertain inter-domain orientation.

Place it in context: what it resembles, what it is annotated as, and how it looks.

  · Structural nearest neighbors (via Foldseek easy-search vs the PDB). Reported per hit: target PDB id, E-value, and alignment TM-score. A TM-score above ~0.5 is the conventional threshold for 'same fold'.

  · Functional annotations link the protein to curated databases. InterPro entries identify conserved domains and families by matching the sequence against member-database signatures (Pfam, PROSITE, CDD, …). Gene Ontology (GO) terms describe molecular function, biological process, and cellular component in a controlled vocabulary. CATH places the structure in a hierarchical fold classification (Class/Architecture/Topology/Homologous-superfamily). The organism is the source species.

  · Plot images: a contact map (which residues are close in 3D, as an N×N binary image), a Ramachandran scatter (backbone torsion angles, revealing secondary-structure composition at a glance), and — for AlphaFold structures — a PAE heatmap (pairwise prediction confidence).

  · Structure images are PyMOL renders from six orthogonal camera directions. Cartoon representation draws helices as coils and strands as arrows; sticks shows the backbone as bonds; surface shows the solvent-excluded envelope. Rainbow coloring maps sequence position to hue (blue→red, N→C); chain coloring assigns a distinct color per polypeptide.